Protein AF-A0A7X2YYV4-F1 (afdb_monomer_lite)

Secondary structure (DSSP, 8-state):
---HHHHHHHHHHHHHHHHHHHHHHHHHHHHHHHHHHHS-SHHHHHHHHHIIIIIHHHHHHHHHHHHHHHHHHHHHHHHHHHHHHHHHHHHHHHHHHHHHHHHTT-

InterPro domains:
  IPR010310 Type VII secretion system ESAT-6-like [PF06013] (3-85)
  IPR036689 ESAT-6-like superfamily [SSF140453] (3-86)

pLDDT: mean 91.12, std 6.32, range [53.44, 96.38]

Organism: NCBI:txid307580

Foldseek 3Di:
DDALVNLLVVLVVLVVVLVVLVVVVVVVVVVLVVCLVPPDDPVNVVVVCCCVVPVVVVNVVVSVVSVVSSVVSNVVSVVRVVVVVVVVVVVVVVVVVVVVVVVVVD

Structure (mmCIF, N/CA/C/O backbone):
data_AF-A0A7X2YYV4-F1
#
_entry.id   AF-A0A7X2YYV4-F1
#
loop_
_atom_site.group_PDB
_atom_site.id
_atom_site.type_symbol
_atom_site.label_atom_id
_atom_site.label_alt_id
_atom_site.label_comp_id
_atom_site.label_asym_id
_atom_site.label_entity_id
_atom_site.label_seq_id
_atom_site.pdbx_PDB_ins_code
_atom_site.Cartn_x
_atom_site.Cartn_y
_atom_site.Cartn_z
_atom_site.occupancy
_atom_site.B_iso_or_equiv
_atom_site.auth_seq_id
_atom_site.auth_comp_id
_atom_site.auth_asym_id
_atom_site.auth_atom_id
_atom_site.pdbx_PDB_model_num
ATOM 1 N N . MET A 1 1 ? -14.259 -12.946 13.891 1.00 60.44 1 MET A N 1
ATOM 2 C CA . MET A 1 1 ? -13.813 -11.613 13.430 1.00 60.44 1 MET A CA 1
ATOM 3 C C . MET A 1 1 ? -12.297 -11.575 13.480 1.00 60.44 1 MET A C 1
ATOM 5 O O . MET A 1 1 ? -11.743 -12.141 14.416 1.00 60.44 1 MET A O 1
ATOM 9 N N . SER A 1 2 ? -11.639 -10.958 12.497 1.00 77.81 2 SER A N 1
ATOM 10 C CA . SER A 1 2 ? -10.189 -10.724 12.548 1.00 77.81 2 SER A CA 1
ATOM 11 C C . SER A 1 2 ? -9.852 -9.803 13.720 1.00 77.81 2 SER A C 1
ATOM 13 O O . SER A 1 2 ? -10.531 -8.798 13.923 1.00 77.81 2 SER A O 1
ATOM 15 N N . THR A 1 3 ? -8.833 -10.144 14.508 1.00 91.06 3 THR A N 1
ATOM 16 C CA . THR A 1 3 ? -8.390 -9.305 15.630 1.00 91.06 3 THR A CA 1
ATOM 17 C C . THR A 1 3 ? -7.709 -8.033 15.111 1.00 91.06 3 THR A C 1
ATOM 19 O O . THR A 1 3 ? -7.101 -8.071 14.036 1.00 91.06 3 THR A O 1
ATOM 22 N N . PRO A 1 4 ? -7.703 -6.924 15.876 1.00 92.06 4 PRO A N 1
ATOM 23 C CA . PRO A 1 4 ? -6.916 -5.737 15.529 1.00 92.06 4 PRO A CA 1
ATOM 24 C C . PRO A 1 4 ? -5.449 -6.061 15.214 1.00 92.06 4 PRO A C 1
ATOM 26 O O . PRO A 1 4 ? -4.878 -5.515 14.276 1.00 92.06 4 PRO A O 1
ATOM 29 N N . SER A 1 5 ? -4.850 -7.012 15.943 1.00 90.75 5 SER A N 1
ATOM 30 C CA . SER A 1 5 ? -3.474 -7.457 15.694 1.00 90.75 5 SER A CA 1
ATOM 31 C C . SER A 1 5 ? -3.293 -8.133 14.332 1.00 90.75 5 SER A C 1
ATOM 33 O O . SER A 1 5 ? -2.284 -7.887 13.674 1.00 90.75 5 SER A O 1
ATOM 35 N N . ALA A 1 6 ? -4.258 -8.941 13.883 1.00 93.56 6 ALA A N 1
ATOM 36 C CA . ALA A 1 6 ? -4.214 -9.590 12.574 1.00 93.56 6 ALA A CA 1
ATOM 37 C C . ALA A 1 6 ? -4.367 -8.571 11.432 1.00 93.56 6 ALA A C 1
ATOM 39 O O . ALA A 1 6 ? -3.667 -8.656 10.421 1.00 93.56 6 ALA A O 1
ATOM 40 N N . ILE A 1 7 ? -5.230 -7.567 11.616 1.00 93.38 7 ILE A N 1
ATOM 41 C CA . ILE A 1 7 ? -5.430 -6.480 10.647 1.00 93.38 7 ILE A CA 1
ATOM 42 C C . ILE A 1 7 ? -4.150 -5.639 10.529 1.00 93.38 7 ILE A C 1
ATOM 44 O O . ILE A 1 7 ? -3.633 -5.453 9.429 1.00 93.38 7 ILE A O 1
ATOM 48 N N . SER A 1 8 ? -3.568 -5.219 11.656 1.00 91.75 8 SER A N 1
ATOM 49 C CA . SER A 1 8 ? -2.288 -4.495 11.674 1.00 91.75 8 SER A CA 1
ATOM 50 C C . SER A 1 8 ? -1.127 -5.327 11.120 1.00 91.75 8 SER A C 1
ATOM 52 O O . SER A 1 8 ? -0.231 -4.789 10.470 1.00 91.75 8 SER A O 1
ATOM 54 N N . GLY A 1 9 ? -1.132 -6.644 11.349 1.00 94.38 9 GLY A N 1
ATOM 55 C CA . GLY A 1 9 ? -0.172 -7.567 10.742 1.00 94.38 9 GLY A CA 1
ATOM 56 C C . GLY A 1 9 ? -0.274 -7.578 9.216 1.00 94.38 9 GLY A C 1
ATOM 57 O O . GLY A 1 9 ? 0.740 -7.476 8.532 1.00 94.38 9 GLY A O 1
ATOM 58 N N . THR A 1 10 ? -1.497 -7.597 8.686 1.00 94.31 10 THR A N 1
ATOM 59 C CA . THR A 1 10 ? -1.753 -7.516 7.239 1.00 94.31 10 THR A CA 1
ATOM 60 C C . THR A 1 10 ? -1.256 -6.191 6.657 1.00 94.31 10 THR A C 1
ATOM 62 O O . THR A 1 10 ? -0.551 -6.194 5.652 1.00 94.31 10 THR A O 1
ATOM 65 N N . ALA A 1 11 ? -1.529 -5.063 7.323 1.00 92.44 11 ALA A N 1
ATOM 66 C CA . ALA A 1 11 ? -1.027 -3.753 6.900 1.00 92.44 11 ALA A CA 1
ATOM 67 C C . ALA A 1 11 ? 0.513 -3.710 6.841 1.00 92.44 11 ALA A C 1
ATOM 69 O O . ALA A 1 11 ? 1.098 -3.146 5.917 1.00 92.44 11 ALA A O 1
ATOM 70 N N . ARG A 1 12 ? 1.192 -4.357 7.797 1.00 93.00 12 ARG A N 1
ATOM 71 C CA . ARG A 1 12 ? 2.656 -4.472 7.791 1.00 93.00 12 ARG A CA 1
ATOM 72 C C . ARG A 1 12 ? 3.168 -5.314 6.623 1.00 93.00 12 ARG A C 1
ATOM 74 O O . ARG A 1 12 ? 4.161 -4.930 6.014 1.00 93.00 12 ARG A O 1
ATOM 81 N N . ASN A 1 13 ? 2.509 -6.427 6.310 1.00 94.81 13 ASN A N 1
ATOM 82 C CA . ASN A 1 13 ? 2.887 -7.265 5.170 1.00 94.81 13 ASN A CA 1
ATOM 83 C C . ASN A 1 13 ? 2.770 -6.489 3.856 1.00 94.81 13 ASN A C 1
ATOM 85 O O . ASN A 1 13 ? 3.725 -6.460 3.089 1.00 94.81 13 ASN A O 1
ATOM 89 N N . ILE A 1 14 ? 1.670 -5.757 3.672 1.00 93.31 14 ILE A N 1
ATOM 90 C CA . ILE A 1 14 ? 1.459 -4.878 2.514 1.00 93.31 14 ILE A CA 1
ATOM 91 C C . ILE A 1 14 ? 2.578 -3.837 2.391 1.00 93.31 14 ILE A C 1
ATOM 93 O O . ILE A 1 14 ? 3.108 -3.614 1.306 1.00 93.31 14 ILE A O 1
ATOM 97 N N . ARG A 1 15 ? 3.001 -3.229 3.506 1.00 92.75 15 ARG A N 1
ATOM 98 C CA . ARG A 1 15 ? 4.132 -2.288 3.509 1.00 92.75 15 ARG A CA 1
ATOM 99 C C . ARG A 1 15 ? 5.443 -2.946 3.068 1.00 92.75 15 ARG A C 1
ATOM 101 O O . ARG A 1 15 ? 6.235 -2.324 2.363 1.00 92.75 15 ARG A O 1
ATOM 108 N N . ASN A 1 16 ? 5.689 -4.183 3.494 1.00 94.06 16 ASN A N 1
ATOM 109 C CA . ASN A 1 16 ? 6.885 -4.924 3.096 1.00 94.06 16 ASN A CA 1
ATOM 110 C C . ASN A 1 16 ? 6.852 -5.260 1.600 1.00 94.06 16 ASN A C 1
ATOM 112 O O . ASN A 1 16 ? 7.842 -5.024 0.912 1.00 94.06 16 ASN A O 1
ATOM 116 N N . GLU A 1 17 ? 5.709 -5.729 1.096 1.00 92.50 17 GLU A N 1
ATOM 117 C CA . GLU A 1 17 ? 5.488 -6.004 -0.328 1.00 92.50 17 GLU A CA 1
ATOM 118 C C . GLU A 1 17 ? 5.658 -4.739 -1.178 1.00 92.50 17 GLU A C 1
ATOM 120 O O . GLU A 1 17 ? 6.352 -4.775 -2.189 1.00 92.50 17 GLU A O 1
ATOM 125 N N . LEU A 1 18 ? 5.144 -3.587 -0.732 1.00 93.38 18 LEU A N 1
ATOM 126 C CA . LEU A 1 18 ? 5.398 -2.294 -1.376 1.00 93.38 18 LEU A CA 1
ATOM 127 C C . LEU A 1 18 ? 6.899 -1.985 -1.471 1.00 93.38 18 LEU A C 1
ATOM 129 O O . LEU A 1 18 ? 7.373 -1.455 -2.476 1.00 93.38 18 LEU A O 1
ATOM 133 N N . GLY A 1 19 ? 7.650 -2.310 -0.418 1.00 93.88 19 GLY A N 1
ATOM 134 C CA . GLY A 1 19 ? 9.103 -2.189 -0.402 1.00 93.88 19 GLY A CA 1
ATOM 135 C C . GLY A 1 19 ? 9.786 -3.069 -1.451 1.00 93.88 19 GLY A C 1
ATOM 136 O O . GLY A 1 19 ? 10.745 -2.613 -2.071 1.00 93.88 19 GLY A O 1
ATOM 137 N N . GLU A 1 20 ? 9.291 -4.289 -1.675 1.00 92.88 20 GLU A N 1
ATOM 138 C CA . GLU A 1 20 ? 9.779 -5.171 -2.746 1.00 92.88 20 GLU A CA 1
ATOM 139 C C . GLU A 1 20 ? 9.456 -4.611 -4.132 1.00 92.88 20 GLU A C 1
ATOM 141 O O . GLU A 1 20 ? 10.349 -4.515 -4.969 1.00 92.88 20 GLU A O 1
ATOM 146 N N . VAL A 1 21 ? 8.225 -4.144 -4.368 1.00 91.94 21 VAL A N 1
ATOM 147 C CA . VAL A 1 21 ? 7.853 -3.544 -5.664 1.00 91.94 21 VAL A CA 1
ATOM 148 C C . VAL A 1 21 ? 8.738 -2.334 -5.979 1.00 91.94 21 VAL A C 1
ATOM 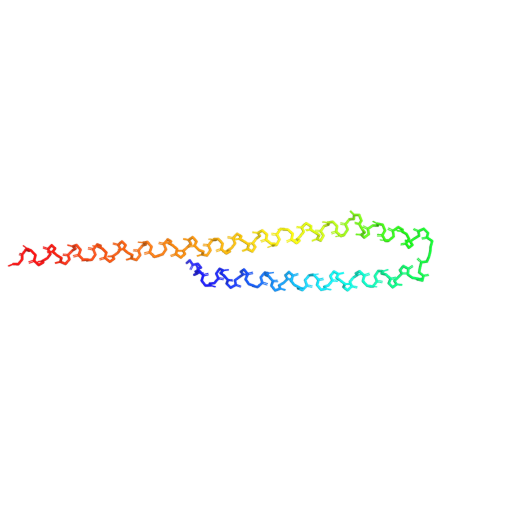150 O O . VAL A 1 21 ? 9.235 -2.215 -7.096 1.00 91.94 21 VAL A O 1
ATOM 153 N N . LYS A 1 22 ? 9.018 -1.476 -4.986 1.00 94.62 22 LYS A N 1
ATOM 154 C CA . LYS A 1 22 ? 9.936 -0.331 -5.140 1.00 94.62 22 LYS A CA 1
ATOM 155 C C . LYS A 1 22 ? 11.364 -0.762 -5.497 1.00 94.62 22 LYS A C 1
ATOM 157 O O . LYS A 1 22 ? 12.032 -0.076 -6.271 1.00 94.62 22 LYS A O 1
ATOM 162 N N . ARG A 1 23 ? 11.842 -1.892 -4.964 1.00 95.44 23 ARG A N 1
ATOM 163 C CA . ARG A 1 23 ? 13.153 -2.459 -5.324 1.00 95.44 23 ARG A CA 1
ATOM 164 C C . ARG A 1 23 ? 13.170 -3.000 -6.750 1.00 95.44 23 ARG A C 1
ATOM 166 O O . ARG A 1 23 ? 14.108 -2.704 -7.489 1.00 95.44 23 ARG A O 1
ATOM 173 N N . GLU A 1 24 ? 12.142 -3.743 -7.142 1.00 93.19 24 GLU A N 1
ATOM 174 C CA . GLU A 1 24 ? 12.035 -4.290 -8.497 1.00 93.19 24 GLU A CA 1
ATOM 175 C C . GLU A 1 24 ? 11.876 -3.183 -9.548 1.00 93.19 24 GLU A C 1
ATOM 177 O O . GLU A 1 24 ? 12.530 -3.233 -10.587 1.00 93.19 24 GLU A O 1
ATOM 182 N N . GLU A 1 25 ? 11.119 -2.115 -9.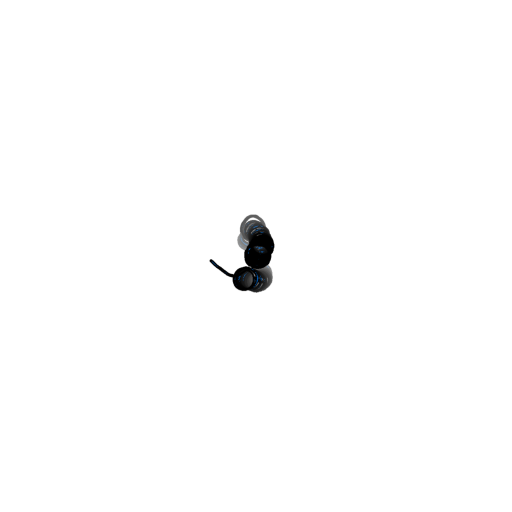267 1.00 93.75 25 GLU A N 1
ATOM 183 C CA . GLU A 1 25 ? 11.074 -0.943 -10.153 1.00 93.75 25 GLU A CA 1
ATOM 184 C C . GLU A 1 25 ? 12.470 -0.332 -10.328 1.00 93.75 25 GLU A C 1
ATOM 186 O O . GLU A 1 25 ? 12.893 -0.067 -11.454 1.00 93.75 25 GLU A O 1
ATOM 191 N N . ALA A 1 26 ? 13.214 -0.123 -9.238 1.00 93.81 26 ALA A N 1
ATOM 192 C CA . ALA A 1 26 ? 14.561 0.438 -9.314 1.00 93.81 26 ALA A CA 1
ATOM 193 C C . ALA A 1 26 ? 15.501 -0.440 -10.159 1.00 93.81 26 ALA A C 1
ATOM 195 O O . ALA A 1 26 ? 16.296 0.078 -10.950 1.00 93.81 26 ALA A O 1
ATOM 196 N N . ARG A 1 27 ? 15.376 -1.767 -10.044 1.00 94.62 27 ARG A N 1
ATOM 197 C CA . ARG A 1 27 ? 16.112 -2.723 -10.874 1.00 94.62 27 ARG A CA 1
ATOM 198 C C . ARG A 1 27 ? 15.736 -2.600 -12.351 1.00 94.62 27 ARG A C 1
ATOM 200 O O . ARG A 1 27 ? 16.629 -2.473 -13.185 1.00 94.62 27 ARG A O 1
ATOM 207 N N . LEU A 1 28 ? 14.444 -2.565 -12.676 1.00 91.19 28 LEU A N 1
ATOM 208 C CA . LEU A 1 28 ? 13.964 -2.388 -14.051 1.00 91.19 28 LEU A CA 1
ATOM 209 C C . LEU A 1 28 ? 14.441 -1.064 -14.659 1.00 91.19 28 LEU A C 1
ATOM 211 O O . LEU A 1 28 ? 14.842 -1.024 -15.821 1.00 91.19 28 LEU A O 1
ATOM 215 N N . GLN A 1 29 ? 14.459 0.019 -13.877 1.00 92.12 29 GLN A N 1
ATOM 216 C CA . GLN A 1 29 ? 15.005 1.304 -14.321 1.00 92.12 29 GLN A CA 1
ATOM 217 C C . GLN A 1 29 ? 16.502 1.209 -14.650 1.00 92.12 29 GLN A C 1
ATOM 219 O O . GLN A 1 29 ? 16.945 1.781 -15.650 1.00 92.12 29 GLN A O 1
ATOM 224 N N . ALA A 1 30 ? 17.279 0.482 -13.844 1.00 93.62 30 ALA A N 1
ATOM 225 C CA . ALA A 1 30 ? 18.699 0.260 -14.098 1.00 93.62 30 ALA A CA 1
ATOM 226 C C . ALA A 1 30 ? 18.931 -0.598 -15.354 1.00 93.62 30 ALA A C 1
ATOM 228 O O . ALA A 1 30 ? 19.770 -0.253 -16.189 1.00 93.62 30 ALA A O 1
ATOM 229 N N . GLU A 1 31 ? 18.156 -1.670 -15.532 1.00 92.12 31 GLU A N 1
ATOM 230 C CA . GLU A 1 31 ? 18.211 -2.522 -16.725 1.00 92.12 31 GLU A CA 1
ATOM 231 C C . GLU A 1 31 ? 17.836 -1.735 -17.990 1.00 92.12 31 GLU A C 1
ATOM 233 O O . GLU A 1 31 ? 18.549 -1.802 -18.994 1.00 92.12 31 GLU A O 1
ATOM 238 N N . LEU A 1 32 ? 16.792 -0.901 -17.928 1.00 91.81 32 LEU A N 1
ATOM 239 C CA . LEU A 1 32 ? 16.396 -0.022 -19.028 1.00 91.81 32 LEU A CA 1
ATOM 240 C C . LEU A 1 32 ? 17.500 0.979 -19.387 1.00 91.81 32 LEU A C 1
ATOM 242 O O . LEU A 1 32 ? 17.777 1.186 -20.569 1.00 91.81 32 LEU A O 1
ATOM 246 N N . ALA A 1 33 ? 18.148 1.589 -18.392 1.00 89.50 33 ALA A N 1
ATOM 247 C CA . ALA A 1 33 ? 19.287 2.475 -18.625 1.00 89.50 33 ALA A CA 1
ATOM 248 C C . ALA A 1 33 ? 20.449 1.725 -19.301 1.00 89.50 33 ALA A C 1
ATOM 250 O O . ALA A 1 33 ? 21.071 2.252 -20.228 1.0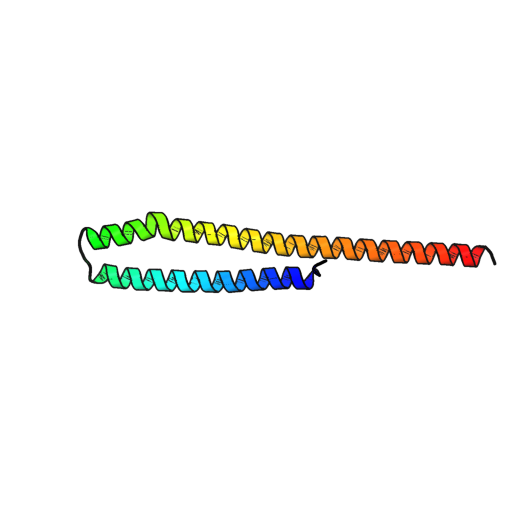0 89.50 33 ALA A O 1
ATOM 251 N N . GLY A 1 34 ? 20.684 0.475 -18.893 1.00 92.12 34 GLY A N 1
ATOM 252 C CA . GLY A 1 34 ? 21.619 -0.443 -19.536 1.00 92.12 34 GLY A CA 1
ATOM 253 C C . GLY A 1 34 ? 21.276 -0.679 -21.006 1.00 92.12 34 GLY A C 1
ATOM 254 O O . GLY A 1 34 ? 22.122 -0.451 -21.867 1.00 92.12 34 GLY A O 1
ATOM 255 N N . VAL A 1 35 ? 20.035 -1.049 -21.327 1.00 90.00 35 VAL A N 1
ATOM 256 C CA . VAL A 1 35 ? 19.581 -1.277 -22.713 1.00 90.00 35 VAL A CA 1
ATOM 257 C C . VAL A 1 35 ? 19.686 -0.005 -23.557 1.00 90.00 35 VAL A C 1
ATOM 259 O O . VAL A 1 35 ? 20.252 -0.025 -24.651 1.00 90.00 35 VAL A O 1
ATOM 262 N N . ALA A 1 36 ? 19.224 1.132 -23.035 1.00 87.88 36 ALA A N 1
ATOM 263 C CA . ALA A 1 36 ? 19.285 2.424 -23.719 1.00 87.88 36 ALA A CA 1
ATOM 264 C C . ALA A 1 36 ? 20.730 2.904 -23.975 1.00 87.88 36 ALA A C 1
ATOM 266 O O . ALA A 1 36 ? 20.972 3.762 -24.837 1.00 87.88 36 ALA A O 1
ATOM 267 N N . SER A 1 37 ? 21.716 2.369 -23.246 1.00 89.12 37 SER A N 1
ATOM 268 C CA . SER A 1 37 ? 23.127 2.715 -23.429 1.00 89.12 37 SER A CA 1
ATOM 269 C C . SER A 1 37 ? 23.713 2.178 -24.739 1.00 89.12 37 SER A C 1
ATOM 271 O O . SER A 1 37 ? 24.509 2.891 -25.348 1.00 89.12 37 SER A O 1
ATOM 273 N N . TRP A 1 38 ? 23.273 1.011 -25.224 1.00 90.00 38 TRP A N 1
ATOM 274 C CA . TRP A 1 38 ? 23.812 0.368 -26.432 1.00 90.00 38 TRP A CA 1
ATOM 275 C C . TRP A 1 38 ? 22.789 0.231 -27.565 1.00 90.00 38 TRP A C 1
ATOM 277 O O . TRP A 1 38 ? 23.168 0.274 -28.735 1.00 90.00 38 TRP A O 1
ATOM 287 N N . TRP A 1 39 ? 21.491 0.165 -27.264 1.00 91.12 39 TRP A N 1
ATOM 288 C CA . TRP A 1 39 ? 20.444 0.153 -28.283 1.00 91.12 39 TRP A CA 1
ATOM 289 C C . TRP A 1 39 ? 20.028 1.580 -28.654 1.00 91.12 39 TRP A C 1
ATOM 291 O O . TRP A 1 39 ? 19.051 2.135 -28.150 1.00 91.12 39 TRP A O 1
ATOM 301 N N . LYS A 1 40 ? 20.807 2.208 -29.538 1.00 89.12 40 LYS A N 1
ATOM 302 C CA . LYS A 1 40 ? 20.552 3.577 -30.013 1.00 89.12 40 LYS A CA 1
ATOM 303 C C . LYS A 1 40 ? 19.509 3.629 -31.135 1.00 89.12 40 LYS A C 1
ATOM 305 O O . LYS A 1 40 ? 19.217 2.633 -31.791 1.00 89.12 40 LYS A O 1
ATOM 310 N N . GLY A 1 41 ? 18.971 4.827 -31.371 1.00 90.88 41 GLY A N 1
ATOM 311 C CA . GLY A 1 41 ? 18.013 5.106 -32.446 1.00 90.88 41 GLY A CA 1
ATOM 312 C C . GLY A 1 41 ? 16.548 5.032 -32.011 1.00 90.88 41 GLY A C 1
ATOM 313 O O . GLY A 1 41 ? 16.229 4.986 -30.821 1.00 90.88 41 GLY A O 1
ATOM 314 N N . SER A 1 42 ? 15.644 5.051 -32.993 1.00 90.19 42 SER A N 1
ATOM 315 C CA . SER A 1 42 ? 14.196 5.172 -32.774 1.00 90.19 42 SER A CA 1
ATOM 316 C C . SER A 1 42 ? 13.614 4.055 -31.904 1.00 90.19 42 SER A C 1
ATOM 318 O O . SER A 1 42 ? 12.717 4.321 -31.114 1.00 90.19 42 SER A O 1
ATOM 320 N N . ALA A 1 43 ? 14.153 2.835 -31.994 1.00 86.19 43 ALA A N 1
ATOM 321 C CA . ALA A 1 43 ? 13.705 1.696 -31.191 1.00 86.19 43 ALA A CA 1
ATOM 322 C C . ALA A 1 43 ? 14.029 1.861 -29.693 1.00 86.19 43 ALA A C 1
ATOM 324 O O . ALA A 1 43 ? 13.140 1.729 -28.856 1.00 86.19 43 ALA A O 1
ATOM 325 N N . GLY A 1 44 ? 15.269 2.230 -29.345 1.00 89.31 44 GLY A N 1
ATOM 326 C CA . GLY A 1 44 ? 15.651 2.481 -27.949 1.00 89.31 44 GLY A CA 1
ATOM 327 C C . GLY A 1 44 ? 14.934 3.690 -27.344 1.00 89.31 44 GLY A C 1
ATOM 328 O O . GLY A 1 44 ? 14.551 3.676 -26.170 1.00 89.31 44 GLY A O 1
ATOM 329 N N . LYS A 1 45 ? 14.681 4.720 -28.163 1.00 89.81 45 LYS A N 1
ATOM 330 C CA . LYS A 1 45 ? 13.850 5.863 -27.769 1.00 89.81 45 LYS A CA 1
ATOM 331 C C . LYS A 1 45 ? 12.405 5.437 -27.496 1.00 89.81 45 LYS A C 1
ATOM 333 O O . LYS A 1 45 ? 11.898 5.735 -26.422 1.00 89.81 45 LYS A O 1
ATOM 338 N N . ALA A 1 46 ? 11.781 4.685 -28.405 1.00 91.44 46 ALA A N 1
ATOM 339 C CA . ALA A 1 46 ? 10.412 4.196 -28.242 1.00 91.44 46 ALA A CA 1
ATOM 340 C C . ALA A 1 46 ? 10.244 3.321 -26.988 1.00 91.44 46 ALA A C 1
ATOM 342 O O . ALA A 1 46 ? 9.271 3.488 -26.257 1.00 91.44 46 ALA A O 1
ATOM 343 N N . LEU A 1 47 ? 11.214 2.448 -26.694 1.00 89.56 47 LEU A N 1
ATOM 344 C CA . LEU A 1 47 ? 11.226 1.644 -25.469 1.00 89.56 47 LEU A CA 1
ATOM 345 C C . LEU A 1 47 ? 11.270 2.525 -24.210 1.00 89.56 47 LEU A C 1
ATOM 347 O O . LEU A 1 47 ? 10.472 2.349 -23.290 1.00 89.56 47 LEU A O 1
ATOM 351 N N . THR A 1 48 ? 12.183 3.499 -24.181 1.00 90.19 48 THR A N 1
ATOM 352 C CA . THR A 1 48 ? 12.338 4.413 -23.038 1.00 90.19 48 THR A CA 1
ATOM 353 C C . THR A 1 48 ? 11.090 5.273 -22.834 1.00 90.19 48 THR A C 1
ATOM 355 O O . THR A 1 48 ? 10.654 5.486 -21.700 1.00 90.19 48 THR A O 1
ATOM 358 N N . ASP A 1 49 ? 10.503 5.758 -23.926 1.00 91.25 49 ASP A N 1
ATOM 359 C CA . ASP A 1 49 ? 9.309 6.598 -23.906 1.00 91.25 49 ASP A CA 1
ATOM 360 C C . ASP A 1 49 ? 8.070 5.799 -23.469 1.00 91.25 49 ASP A C 1
ATOM 362 O O . ASP A 1 49 ? 7.295 6.286 -22.642 1.00 91.25 49 ASP A O 1
ATOM 366 N N . SER A 1 50 ? 7.908 4.554 -23.936 1.00 90.56 50 SER A N 1
ATOM 367 C CA . SER A 1 50 ? 6.837 3.649 -23.488 1.00 90.56 50 SER A CA 1
ATOM 368 C C . SER A 1 50 ? 6.935 3.370 -21.986 1.00 90.56 50 SER A C 1
ATOM 370 O O . SER A 1 50 ? 5.966 3.597 -21.259 1.00 90.56 50 SER A O 1
ATOM 372 N N . TYR A 1 51 ? 8.125 3.022 -21.484 1.00 90.94 51 TYR A N 1
ATOM 373 C CA . TYR A 1 51 ? 8.333 2.812 -20.049 1.00 90.94 51 TYR A CA 1
ATOM 374 C C . TYR A 1 51 ? 7.960 4.050 -19.218 1.00 90.94 51 TYR A C 1
ATOM 376 O O . TYR A 1 51 ? 7.256 3.955 -18.211 1.00 90.94 51 TYR A O 1
ATOM 384 N N . ARG A 1 52 ? 8.416 5.237 -19.636 1.00 88.06 52 ARG A N 1
ATOM 385 C CA . ARG A 1 52 ? 8.165 6.488 -18.903 1.00 88.06 52 ARG A CA 1
ATOM 386 C C . ARG A 1 52 ? 6.700 6.910 -18.923 1.00 88.06 52 ARG A C 1
ATOM 388 O O . ARG A 1 52 ? 6.221 7.431 -17.921 1.00 88.06 52 ARG A O 1
ATOM 395 N N . SER A 1 53 ? 6.021 6.743 -20.054 1.00 89.81 53 SER A N 1
ATOM 396 C CA . SER A 1 53 ? 4.657 7.246 -20.251 1.00 89.81 53 SER A CA 1
ATOM 397 C C . SER A 1 53 ? 3.574 6.295 -19.742 1.00 89.81 53 SER A C 1
ATOM 399 O O . SER A 1 53 ? 2.511 6.762 -19.333 1.00 89.81 53 SER A O 1
ATOM 401 N N . GLN A 1 54 ? 3.835 4.988 -19.731 1.00 89.50 54 GLN A N 1
ATOM 402 C CA . GLN A 1 54 ? 2.854 3.974 -19.344 1.00 89.50 54 GLN A CA 1
ATOM 403 C C . GLN A 1 54 ? 3.273 3.299 -18.042 1.00 89.50 54 GLN A C 1
ATOM 405 O O . GLN A 1 54 ? 2.697 3.576 -16.990 1.00 89.50 54 GLN A O 1
ATOM 410 N N . THR A 1 55 ? 4.340 2.503 -18.089 1.00 87.94 55 THR A N 1
ATOM 411 C CA . THR A 1 55 ? 4.746 1.625 -16.985 1.00 87.94 55 THR A CA 1
ATOM 412 C C . THR A 1 55 ? 5.021 2.393 -15.696 1.00 87.94 55 THR A C 1
ATOM 414 O O . THR A 1 55 ? 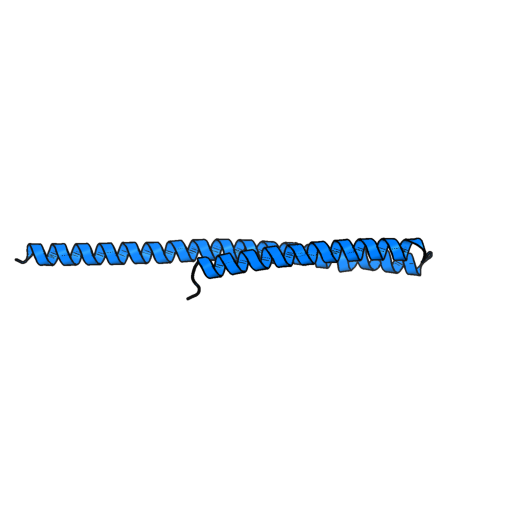4.480 2.060 -14.647 1.00 87.94 55 THR A O 1
ATOM 417 N N . ARG A 1 56 ? 5.796 3.481 -15.756 1.00 90.19 56 ARG A N 1
ATOM 418 C CA . ARG A 1 56 ? 6.113 4.283 -14.565 1.00 90.19 56 ARG A CA 1
ATOM 419 C C . ARG A 1 56 ? 4.873 4.930 -13.941 1.00 90.19 56 ARG A C 1
ATOM 421 O O . ARG A 1 56 ? 4.775 5.031 -12.718 1.00 90.19 56 ARG A O 1
ATOM 428 N N . ASN A 1 57 ? 3.931 5.374 -14.770 1.00 90.88 57 ASN A N 1
ATOM 429 C CA . ASN A 1 57 ? 2.698 5.999 -14.297 1.00 90.88 57 ASN A CA 1
ATOM 430 C C . ASN A 1 57 ? 1.780 4.973 -13.626 1.00 90.88 57 ASN A C 1
ATOM 432 O O . ASN A 1 57 ? 1.202 5.263 -12.581 1.00 90.88 57 ASN A O 1
ATOM 436 N N . GLU A 1 58 ? 1.677 3.771 -14.189 1.00 91.69 58 GLU A N 1
ATOM 437 C CA . GLU A 1 58 ? 0.932 2.659 -13.594 1.00 91.69 58 GLU A CA 1
ATOM 438 C C . GLU A 1 58 ? 1.548 2.211 -12.267 1.00 91.69 58 GLU A C 1
ATOM 440 O O . GLU A 1 58 ? 0.830 2.100 -11.277 1.00 91.69 58 GLU A O 1
ATOM 445 N N . ILE A 1 59 ? 2.874 2.067 -12.202 1.00 91.62 59 ILE A N 1
ATOM 446 C CA . ILE A 1 59 ? 3.592 1.753 -10.957 1.00 91.62 59 ILE A CA 1
ATOM 447 C C . ILE A 1 59 ? 3.352 2.835 -9.893 1.00 91.62 59 ILE A C 1
ATOM 449 O O . ILE A 1 59 ? 3.071 2.524 -8.738 1.00 91.62 59 ILE A O 1
ATOM 453 N N . SER A 1 60 ? 3.379 4.112 -10.282 1.00 91.56 60 SER A N 1
ATOM 454 C CA . SER A 1 60 ? 3.113 5.220 -9.355 1.00 91.56 60 SER A CA 1
ATOM 455 C C . SER A 1 60 ? 1.681 5.194 -8.803 1.00 91.56 60 SER A C 1
ATOM 457 O O . SER A 1 60 ? 1.471 5.475 -7.622 1.00 91.56 60 SER A O 1
ATOM 459 N N . ARG A 1 61 ? 0.694 4.827 -9.635 1.00 93.44 61 ARG A N 1
ATOM 460 C CA . ARG A 1 61 ? -0.696 4.623 -9.191 1.00 93.44 61 ARG A CA 1
ATOM 461 C C . ARG A 1 61 ? -0.798 3.447 -8.227 1.00 93.44 61 ARG A C 1
ATOM 463 O O . ARG A 1 61 ? -1.363 3.613 -7.153 1.00 93.44 61 ARG A O 1
ATOM 470 N N . LEU A 1 62 ? -0.164 2.320 -8.553 1.00 92.62 62 LEU A N 1
ATOM 471 C CA . LEU A 1 62 ? -0.111 1.151 -7.674 1.00 92.62 62 LEU A CA 1
ATOM 472 C C . LEU A 1 62 ? 0.478 1.497 -6.302 1.00 92.62 62 LEU A C 1
ATOM 474 O O . LEU A 1 62 ? -0.056 1.057 -5.290 1.00 92.62 62 LEU A O 1
ATOM 478 N N . TYR A 1 63 ? 1.523 2.328 -6.234 1.00 93.88 63 TYR A N 1
ATOM 479 C CA . TYR A 1 63 ? 2.050 2.797 -4.948 1.00 93.88 63 TYR A CA 1
ATOM 480 C C . TYR A 1 63 ? 1.015 3.559 -4.133 1.00 93.88 63 TYR A C 1
ATOM 482 O O . TYR A 1 63 ? 0.862 3.284 -2.946 1.00 93.88 63 TYR A O 1
ATOM 490 N N . SER A 1 64 ? 0.287 4.476 -4.768 1.00 94.50 64 SER A N 1
ATOM 491 C CA . SER A 1 64 ? -0.760 5.243 -4.089 1.00 94.50 64 SER A CA 1
ATOM 492 C C . SER A 1 64 ? -1.899 4.343 -3.602 1.00 94.50 64 SER A C 1
ATOM 494 O O . SER A 1 64 ? -2.350 4.493 -2.468 1.00 94.50 64 SER A O 1
ATOM 496 N N . ASP A 1 65 ? -2.320 3.372 -4.413 1.00 94.25 65 ASP A N 1
ATOM 497 C CA . ASP A 1 65 ? -3.385 2.429 -4.058 1.00 94.25 65 ASP A CA 1
ATOM 498 C C . ASP A 1 65 ? -2.973 1.524 -2.887 1.00 94.25 65 ASP A C 1
ATOM 500 O O . ASP A 1 65 ? -3.750 1.303 -1.954 1.00 94.25 65 ASP A O 1
ATOM 504 N N . ILE A 1 66 ? -1.728 1.038 -2.892 1.00 92.75 66 ILE A N 1
ATOM 505 C CA . ILE A 1 66 ? -1.176 0.205 -1.818 1.00 92.75 66 ILE A CA 1
ATOM 506 C C . ILE A 1 66 ? -1.032 1.005 -0.516 1.00 92.75 66 ILE A C 1
ATOM 508 O O . ILE A 1 66 ? -1.393 0.514 0.556 1.00 92.75 66 ILE A O 1
ATOM 512 N N . GLU A 1 67 ? -0.539 2.243 -0.588 1.00 93.19 67 GLU A N 1
ATOM 513 C CA . GLU A 1 67 ? -0.426 3.129 0.577 1.00 93.19 67 GLU A CA 1
ATOM 514 C C . GLU A 1 67 ? -1.813 3.456 1.156 1.00 93.19 67 GLU A C 1
ATOM 516 O O . GLU A 1 67 ? -2.014 3.358 2.370 1.00 93.19 67 GLU A O 1
ATOM 521 N N . ALA A 1 68 ? -2.806 3.728 0.302 1.00 94.75 68 ALA A N 1
ATOM 522 C CA . ALA A 1 68 ? -4.190 3.939 0.720 1.00 94.75 68 ALA A CA 1
ATOM 523 C C . ALA A 1 68 ? -4.788 2.696 1.400 1.00 94.75 68 ALA A C 1
ATOM 525 O O . ALA A 1 68 ? -5.441 2.813 2.443 1.00 94.75 68 ALA A O 1
ATOM 526 N N . LEU A 1 69 ? -4.530 1.500 0.859 1.00 94.44 69 LEU A N 1
ATOM 527 C CA . LEU A 1 69 ? -4.962 0.237 1.456 1.00 94.44 69 LEU A CA 1
ATOM 528 C C . LEU A 1 69 ? -4.330 0.023 2.836 1.00 94.44 69 LEU A C 1
ATOM 530 O O . LEU A 1 69 ? -5.026 -0.341 3.787 1.00 94.44 69 LEU A O 1
ATOM 534 N N . GLN A 1 70 ? -3.029 0.288 2.966 1.00 94.44 70 GLN A N 1
ATOM 535 C CA . GLN A 1 70 ? -2.311 0.181 4.233 1.00 94.44 70 GLN A CA 1
ATOM 536 C C . GLN A 1 70 ? -2.925 1.105 5.294 1.00 94.44 70 GLN A C 1
ATOM 538 O O . GLN A 1 70 ? -3.247 0.653 6.395 1.00 94.44 70 GLN A O 1
ATOM 543 N N . THR A 1 71 ? -3.138 2.381 4.963 1.00 94.69 71 THR A N 1
ATOM 544 C CA . THR A 1 71 ? -3.772 3.347 5.870 1.00 94.69 71 THR A CA 1
ATOM 545 C C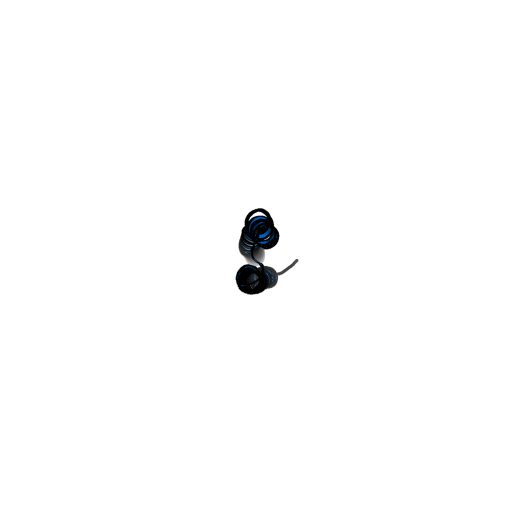 . THR A 1 71 ? -5.203 2.937 6.222 1.00 94.69 71 THR A C 1
ATOM 547 O O . THR A 1 71 ? -5.608 3.044 7.382 1.00 94.69 71 THR A O 1
ATOM 550 N N . GLY A 1 72 ? -5.968 2.422 5.255 1.00 96.06 72 GLY A N 1
ATOM 551 C CA . GLY A 1 72 ? -7.319 1.908 5.482 1.00 96.06 72 GLY A CA 1
ATOM 552 C C . GLY A 1 72 ? -7.352 0.752 6.484 1.00 96.06 72 GLY A C 1
ATOM 553 O O . GLY A 1 72 ? -8.194 0.740 7.382 1.00 96.06 72 GLY A O 1
ATOM 554 N N . LEU A 1 73 ? -6.403 -0.181 6.393 1.00 95.38 73 LEU A N 1
ATOM 555 C CA . LEU A 1 73 ? -6.284 -1.300 7.331 1.00 95.38 73 LEU A CA 1
ATOM 556 C C . LEU A 1 73 ? -5.848 -0.853 8.727 1.00 95.38 73 LEU A C 1
ATOM 558 O O . LEU A 1 73 ? -6.408 -1.322 9.715 1.00 95.38 73 LEU A O 1
ATOM 562 N N . GLU A 1 74 ? -4.890 0.067 8.835 1.00 94.75 74 GLU A N 1
ATOM 563 C CA . GLU A 1 74 ? -4.477 0.629 10.129 1.00 94.75 74 GLU A CA 1
ATOM 564 C C . GLU A 1 74 ? -5.646 1.340 10.824 1.00 94.75 74 GLU A C 1
ATOM 566 O O . GLU A 1 74 ? -5.885 1.149 12.021 1.00 94.75 74 GLU A O 1
ATOM 571 N N . ARG A 1 75 ? -6.437 2.099 10.057 1.00 96.38 75 ARG A N 1
ATOM 572 C CA . ARG A 1 75 ? -7.660 2.731 10.551 1.00 96.38 75 ARG A CA 1
ATOM 573 C C . ARG A 1 75 ? -8.690 1.695 10.999 1.00 96.38 75 ARG A C 1
ATOM 575 O O . ARG A 1 75 ? -9.223 1.820 12.100 1.00 96.38 75 ARG A O 1
ATOM 582 N N . LEU A 1 76 ? -8.934 0.664 10.191 1.00 95.69 76 LEU A N 1
ATOM 583 C CA . LEU A 1 76 ? -9.863 -0.413 10.531 1.00 95.69 76 LEU A CA 1
ATOM 584 C C . LEU A 1 76 ? -9.438 -1.135 11.816 1.00 95.69 76 LEU A C 1
ATOM 586 O O . LEU A 1 76 ? -10.273 -1.391 12.680 1.00 95.69 76 LEU A O 1
ATOM 590 N N . ALA A 1 77 ? -8.145 -1.423 11.985 1.00 95.06 77 ALA A N 1
ATOM 591 C CA . ALA A 1 77 ? -7.626 -2.044 13.201 1.00 95.06 77 ALA A CA 1
ATOM 592 C C . ALA A 1 77 ? -7.933 -1.191 14.443 1.00 95.06 77 ALA A C 1
ATOM 594 O O . ALA A 1 77 ? -8.393 -1.719 15.459 1.00 95.06 77 ALA A O 1
ATOM 595 N N . ALA A 1 78 ? -7.738 0.127 14.347 1.00 95.00 78 ALA A N 1
ATOM 596 C CA . ALA A 1 78 ? -8.051 1.057 15.426 1.00 95.00 78 ALA A CA 1
ATOM 597 C C . ALA A 1 78 ? -9.560 1.133 15.719 1.00 95.00 78 ALA A C 1
ATOM 599 O O . ALA A 1 78 ? -9.958 1.175 16.883 1.00 95.00 78 ALA A O 1
ATOM 600 N N . GLU A 1 79 ? -10.406 1.138 14.688 1.00 96.19 79 GLU A N 1
ATOM 601 C CA . GLU A 1 79 ? -11.866 1.145 14.838 1.00 96.19 79 GLU A CA 1
ATOM 602 C C . GLU A 1 79 ? -12.372 -0.144 15.504 1.00 96.19 79 GLU A C 1
ATOM 604 O O . GLU A 1 79 ? -13.163 -0.074 16.447 1.00 96.19 79 GLU A O 1
ATOM 609 N N . VAL A 1 80 ? -11.853 -1.311 15.103 1.00 95.12 80 VAL A N 1
ATOM 610 C CA . VAL A 1 80 ? -12.177 -2.601 15.737 1.00 95.12 80 VAL A CA 1
ATOM 611 C C . VAL A 1 80 ? -11.730 -2.617 17.198 1.00 95.12 80 VAL A C 1
ATOM 613 O O . VAL A 1 80 ? -12.509 -3.009 18.063 1.00 95.12 80 VAL A O 1
ATOM 616 N N . GLN A 1 81 ? -10.520 -2.137 17.503 1.00 94.75 81 GLN A N 1
ATOM 617 C CA . GLN A 1 81 ? -10.027 -2.075 18.881 1.00 94.75 81 GLN A CA 1
ATOM 618 C C . GLN A 1 81 ? -10.924 -1.207 19.774 1.00 94.75 81 GLN A C 1
ATOM 620 O O . GLN A 1 81 ? -11.254 -1.612 20.888 1.00 94.75 81 GLN A O 1
ATOM 625 N N . ARG A 1 82 ? -11.353 -0.034 19.289 1.00 94.94 82 ARG A N 1
ATOM 626 C CA . ARG A 1 82 ? -12.276 0.839 20.033 1.00 94.94 82 ARG A CA 1
ATOM 627 C C . ARG A 1 82 ? -13.634 0.179 20.242 1.00 94.94 82 ARG A C 1
ATOM 629 O O . ARG A 1 82 ? -14.182 0.264 21.336 1.00 94.94 82 ARG A O 1
ATOM 636 N N . ALA A 1 83 ? -14.170 -0.482 19.217 1.00 94.69 83 ALA A N 1
ATOM 637 C CA . ALA A 1 83 ? -15.449 -1.177 19.315 1.00 94.69 83 ALA A CA 1
ATOM 638 C C . ALA A 1 83 ? -15.398 -2.337 20.323 1.00 94.69 83 ALA A C 1
ATOM 640 O O . ALA A 1 83 ? -16.337 -2.524 21.097 1.00 94.69 83 ALA A O 1
ATOM 641 N N . ASP A 1 84 ? -14.305 -3.100 20.340 1.00 93.56 84 ASP A N 1
ATOM 642 C CA . ASP A 1 84 ? -14.113 -4.194 21.293 1.00 93.56 84 ASP A CA 1
ATOM 643 C C . ASP A 1 84 ? -13.951 -3.679 22.730 1.00 93.56 84 ASP A C 1
ATOM 645 O O . ASP A 1 84 ? -14.544 -4.246 23.649 1.00 93.56 84 ASP A O 1
ATOM 649 N N . GLU A 1 85 ? -13.213 -2.585 22.931 1.00 94.44 85 GLU A N 1
ATOM 650 C CA . GLU A 1 85 ? -13.062 -1.958 24.248 1.00 94.44 85 GLU A CA 1
ATOM 651 C C . GLU A 1 85 ? -14.391 -1.405 24.771 1.00 94.44 85 GLU A C 1
ATOM 653 O O . GLU A 1 85 ? -14.778 -1.674 25.908 1.00 94.44 85 GLU A O 1
ATOM 658 N N . GLN A 1 86 ? -15.156 -0.728 23.915 1.00 95.38 86 GLN A N 1
ATOM 659 C CA . GLN A 1 86 ? -16.480 -0.223 24.269 1.00 95.38 86 GLN A CA 1
ATOM 660 C C . GLN A 1 86 ? -17.414 -1.357 24.721 1.00 95.38 86 GLN A C 1
ATOM 662 O O . GLN A 1 86 ? -18.066 -1.250 25.762 1.00 95.38 86 GLN A O 1
ATOM 667 N N . ARG A 1 87 ? -17.425 -2.489 24.001 1.00 93.50 87 ARG A N 1
ATOM 668 C CA . ARG A 1 87 ? -18.204 -3.670 24.411 1.00 93.50 87 ARG A CA 1
ATOM 669 C C . ARG A 1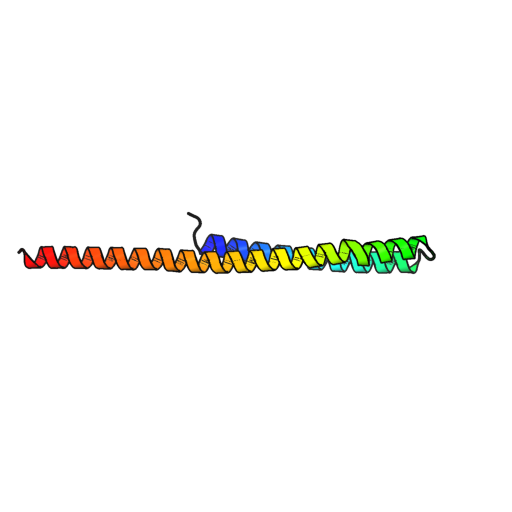 87 ? -17.748 -4.220 25.764 1.00 93.50 87 ARG A C 1
ATOM 671 O O . ARG A 1 87 ? -18.592 -4.623 26.563 1.00 93.50 87 ARG A O 1
ATOM 678 N N . ARG A 1 88 ? -16.440 -4.245 26.044 1.00 93.62 88 ARG A N 1
ATOM 679 C CA . ARG A 1 88 ? -15.905 -4.708 27.339 1.00 93.62 88 ARG A CA 1
ATOM 680 C C . ARG A 1 88 ? -16.365 -3.819 28.489 1.00 93.62 88 ARG A C 1
ATOM 682 O O . ARG A 1 88 ? -16.848 -4.347 29.491 1.00 93.62 88 ARG A O 1
ATOM 689 N N . ILE A 1 89 ? -16.282 -2.502 28.322 1.00 95.25 89 ILE A N 1
ATOM 690 C CA . ILE A 1 89 ? -16.736 -1.523 29.317 1.00 95.25 89 ILE A CA 1
ATOM 691 C C . ILE A 1 89 ? -18.234 -1.699 29.595 1.00 95.25 89 ILE A C 1
ATOM 693 O O . ILE A 1 89 ? -18.647 -1.771 30.752 1.00 95.25 89 ILE A O 1
ATOM 697 N N . GLU A 1 90 ? -19.060 -1.839 28.557 1.00 95.12 90 GLU A N 1
ATOM 698 C CA . GLU A 1 90 ? -20.507 -2.032 28.713 1.00 95.12 90 GLU A CA 1
ATOM 699 C C . GLU A 1 90 ? -20.859 -3.322 29.463 1.00 95.12 90 GLU A C 1
ATOM 701 O O . GLU A 1 90 ? -21.759 -3.325 30.308 1.00 95.12 90 GLU A O 1
ATOM 706 N N . VAL A 1 91 ? -20.150 -4.420 29.186 1.00 94.69 91 VAL A N 1
ATOM 707 C CA . VAL A 1 91 ? -20.335 -5.694 29.896 1.00 94.69 91 VAL A CA 1
ATOM 708 C C . VAL A 1 91 ? -19.952 -5.556 31.370 1.00 94.69 91 VAL A C 1
ATOM 710 O O . VAL A 1 91 ? -20.721 -5.979 32.235 1.00 94.69 91 VAL A O 1
ATOM 713 N N . GLN A 1 92 ? -18.821 -4.914 31.673 1.00 93.12 92 GLN A N 1
ATOM 714 C CA . GLN A 1 92 ? -18.382 -4.671 33.052 1.00 93.12 92 GLN A CA 1
ATOM 715 C C . GLN A 1 92 ? -19.377 -3.796 33.821 1.00 93.12 92 GLN A C 1
ATOM 717 O O . GLN A 1 92 ? -19.757 -4.126 34.943 1.00 93.12 92 GLN A O 1
ATOM 722 N N . GLN A 1 93 ? -19.869 -2.719 33.206 1.00 94.06 93 GLN A N 1
ATOM 723 C CA . GLN A 1 93 ? -20.870 -1.846 33.820 1.00 94.06 93 GLN A CA 1
ATOM 724 C C . GLN A 1 93 ? -22.190 -2.576 34.087 1.00 94.06 93 GLN A C 1
ATOM 726 O O . GLN A 1 93 ? -22.799 -2.381 35.140 1.00 94.06 93 GLN A O 1
ATOM 731 N N . LYS A 1 94 ? -22.649 -3.426 33.159 1.00 93.38 94 LYS A N 1
ATOM 732 C CA . LYS A 1 94 ? -23.854 -4.245 33.363 1.00 93.38 94 LYS A CA 1
ATOM 733 C C . LYS A 1 94 ? -23.665 -5.246 34.503 1.00 93.38 94 LYS A C 1
ATOM 735 O O . LYS A 1 94 ? -24.568 -5.378 35.326 1.00 93.38 94 LYS A O 1
ATOM 740 N N . ALA A 1 95 ? -22.505 -5.898 34.583 1.00 92.62 95 ALA A N 1
ATOM 741 C CA . ALA A 1 95 ? -22.182 -6.830 35.663 1.00 92.62 95 ALA A CA 1
ATOM 742 C C . ALA A 1 95 ? -22.171 -6.137 37.038 1.00 92.62 95 ALA A C 1
ATOM 744 O O . ALA A 1 95 ? -22.843 -6.602 37.957 1.00 92.62 95 ALA A O 1
ATOM 745 N N . LEU A 1 96 ? -21.516 -4.976 37.147 1.00 93.00 96 LEU A N 1
ATOM 746 C CA . LEU A 1 96 ? -21.489 -4.159 38.368 1.00 93.00 96 LEU A CA 1
ATOM 747 C C . LEU A 1 96 ? -22.893 -3.732 38.814 1.00 93.00 96 LEU A C 1
ATOM 749 O O . LEU A 1 96 ? -23.239 -3.855 39.987 1.00 93.00 96 LEU A O 1
ATOM 753 N N . LYS A 1 97 ? -23.734 -3.270 37.879 1.00 91.94 97 LYS A N 1
ATOM 754 C CA . LYS A 1 97 ? -25.122 -2.886 38.187 1.00 91.94 97 LYS A CA 1
ATOM 755 C C . LYS A 1 97 ? -25.947 -4.072 38.692 1.00 91.94 97 LYS A C 1
ATOM 757 O O . LYS A 1 97 ? -26.716 -3.915 39.637 1.00 91.94 97 LYS A O 1
ATOM 762 N N . LEU A 1 98 ? -25.791 -5.249 38.084 1.00 91.25 98 LEU A N 1
ATOM 763 C CA . LEU A 1 98 ? -26.471 -6.473 38.521 1.00 91.25 98 LEU A CA 1
ATOM 764 C C . LEU A 1 98 ? -26.042 -6.889 39.931 1.00 91.25 98 LEU A C 1
ATOM 766 O O . LEU A 1 98 ? -26.889 -7.260 40.741 1.00 91.25 98 LEU A O 1
ATOM 770 N N . GLU A 1 99 ? -24.751 -6.799 40.242 1.00 89.25 99 GLU A N 1
ATOM 771 C CA . GLU A 1 99 ? -24.220 -7.123 41.567 1.00 89.25 99 GLU A CA 1
ATOM 772 C C . GLU A 1 99 ? -24.730 -6.156 42.644 1.00 89.25 99 GLU A C 1
ATOM 774 O O . GLU A 1 99 ? -25.219 -6.596 43.686 1.00 89.25 99 GLU A O 1
ATOM 779 N N . GLN A 1 100 ? -24.734 -4.850 42.360 1.00 88.31 100 GLN A N 1
ATOM 780 C CA . GLN A 1 100 ? -25.306 -3.830 43.246 1.00 88.31 100 GLN A CA 1
ATOM 781 C C . GLN A 1 100 ? -26.796 -4.075 43.518 1.00 88.31 100 GLN A C 1
ATOM 783 O O . GLN A 1 100 ? -27.228 -4.025 44.668 1.00 88.31 100 GLN A O 1
ATOM 788 N N . GLN A 1 101 ? -27.582 -4.405 42.487 1.00 87.12 101 GLN A N 1
ATOM 789 C CA . GLN A 1 101 ? -28.999 -4.748 42.653 1.00 87.12 101 GLN A CA 1
ATOM 790 C C . GLN A 1 101 ? -29.207 -6.022 43.478 1.00 87.12 101 GLN A C 1
ATOM 792 O O . GLN A 1 101 ? -30.188 -6.119 44.213 1.00 87.12 101 GLN A O 1
ATOM 797 N N . ARG A 1 102 ? -28.309 -7.006 43.361 1.00 86.12 102 ARG A N 1
ATOM 798 C CA . ARG A 1 102 ? -28.370 -8.246 44.147 1.00 86.12 102 ARG A CA 1
ATOM 799 C C . ARG A 1 102 ? -28.055 -8.001 45.618 1.00 86.12 102 ARG A C 1
ATOM 801 O O . ARG A 1 102 ? -28.723 -8.574 46.472 1.00 86.12 102 ARG A O 1
ATOM 808 N N . ASN A 1 103 ? -27.073 -7.149 45.900 1.00 78.00 103 ASN A N 1
ATOM 809 C CA . ASN A 1 103 ? -26.678 -6.798 47.263 1.00 78.00 103 ASN A CA 1
ATOM 810 C C . ASN A 1 103 ? -27.692 -5.866 47.941 1.00 78.00 103 ASN A C 1
ATOM 812 O O . ASN A 1 103 ? -27.873 -5.970 49.142 1.00 78.00 103 ASN A O 1
ATOM 816 N N . ALA A 1 104 ? -28.401 -5.019 47.187 1.00 75.81 104 ALA A N 1
ATOM 817 C CA . ALA A 1 104 ? -29.465 -4.159 47.717 1.00 75.81 104 ALA A CA 1
ATOM 818 C C . ALA A 1 104 ? -30.791 -4.894 48.016 1.00 75.81 104 ALA A C 1
ATOM 820 O O . ALA A 1 104 ? -31.690 -4.311 48.615 1.00 75.81 104 ALA A O 1
ATOM 821 N N . LYS A 1 105 ? -30.948 -6.144 47.556 1.00 67.38 105 LYS A N 1
ATOM 822 C CA . LYS A 1 105 ? -32.139 -6.988 47.784 1.00 67.38 105 LYS A CA 1
ATOM 823 C C . LYS A 1 105 ? -31.946 -8.047 48.880 1.00 67.38 105 LYS A C 1
ATOM 825 O O . LYS A 1 105 ? -32.863 -8.837 49.103 1.00 67.38 105 LYS A O 1
ATOM 830 N N . LYS A 1 106 ? -30.767 -8.107 49.497 1.00 53.44 106 LYS A N 1
ATOM 831 C CA . LYS A 1 106 ? -30.473 -8.920 50.683 1.00 53.44 106 LYS A CA 1
ATOM 832 C C . LYS A 1 106 ? -30.493 -8.037 51.918 1.00 53.44 106 LYS A C 1
ATOM 834 O O . LYS A 1 106 ? -30.874 -8.577 52.974 1.00 53.44 106 LYS A O 1
#

Sequence (106 aa):
MSTPSAISGTARNIRNELGEVKREEARLQAELAGVASWWKGSAGKALTDSYRSQTRNEISRLYSDIEALQTGLERLAAEVQRADEQRRIEVQQKALKLEQQRNAKK

Radius of gyration: 26.7 Å; chains: 1; bounding box: 56×19×84 Å